Protein AF-A0A2V9P2C7-F1 (afdb_monomer_lite)

pLDDT: mean 87.76, std 10.77, range [49.06, 97.94]

Secondary structure (DSSP, 8-state):
-------SSS-SHHHHHHHHHHHHHHHHT-S---TT---S--PPPSSSSPPEEP--SS-EEEEEEEEEEE-SSSEEEEEEEEEETTTTEEEEEEEEEEEHHHHHHS-TT-EEEEEE-S-SSS-BEEEEEEEE----

Foldseek 3Di:
DDDDDDDDDQPDPVSVVVVVVVVVVVVVPDPDDPPVDDPPDQFDAPDDDDAEADQAQFDKFKWAWRDWDDDPPQKIKTWTFTADPVVLDGDGIYIAMEGNVQVVVRDHRWIFTFTWDRDRVHIYTPHTPDTDHHDD

Structure (mmCIF, N/CA/C/O backbone):
data_AF-A0A2V9P2C7-F1
#
_entry.id   AF-A0A2V9P2C7-F1
#
loop_
_atom_site.group_PDB
_atom_site.id
_atom_site.type_symbol
_atom_site.label_atom_id
_atom_site.label_alt_id
_atom_site.label_comp_id
_atom_site.label_asym_id
_atom_site.label_entity_id
_atom_site.label_seq_id
_atom_site.pdbx_PDB_ins_code
_atom_site.Cartn_x
_atom_site.Cartn_y
_atom_site.Cartn_z
_atom_site.occupancy
_atom_site.B_iso_or_equiv
_atom_site.auth_seq_id
_atom_site.auth_comp_id
_atom_site.auth_asym_id
_atom_site.auth_atom_id
_atom_site.pdbx_PDB_model_num
ATOM 1 N N . MET A 1 1 ? 28.078 14.138 -37.390 1.00 51.97 1 MET A N 1
ATOM 2 C CA . MET A 1 1 ? 26.609 13.979 -37.464 1.00 51.97 1 MET A CA 1
ATOM 3 C C . MET A 1 1 ? 26.286 12.543 -37.065 1.00 51.97 1 MET A C 1
ATOM 5 O O . MET A 1 1 ? 26.824 11.640 -37.691 1.00 51.97 1 MET A O 1
ATOM 9 N N . LYS A 1 2 ? 25.551 12.301 -35.971 1.00 61.91 2 LYS A N 1
ATOM 10 C CA . LYS A 1 2 ? 25.168 10.931 -35.579 1.00 61.91 2 LYS A CA 1
ATOM 11 C C . LYS A 1 2 ? 23.905 10.555 -36.353 1.00 61.91 2 LYS A C 1
ATOM 13 O O . LYS A 1 2 ? 22.889 11.223 -36.199 1.00 61.91 2 LYS A O 1
ATOM 18 N N . HIS A 1 3 ? 24.000 9.538 -37.203 1.00 79.69 3 HIS A N 1
ATOM 19 C CA . HIS A 1 3 ? 22.866 8.987 -37.940 1.00 79.69 3 HIS A CA 1
ATOM 20 C C . HIS A 1 3 ? 22.191 7.921 -37.072 1.00 79.69 3 HIS A C 1
ATOM 22 O O . HIS A 1 3 ? 22.843 6.958 -36.666 1.00 79.69 3 HIS A O 1
ATOM 28 N N . PHE A 1 4 ? 20.912 8.113 -36.755 1.00 84.12 4 PHE A N 1
ATOM 29 C CA . PHE A 1 4 ? 20.104 7.143 -36.022 1.00 84.12 4 PHE A CA 1
ATOM 30 C C . PHE A 1 4 ? 19.119 6.502 -36.990 1.00 84.12 4 PHE A C 1
ATOM 32 O O . PHE A 1 4 ? 18.377 7.202 -37.672 1.00 84.12 4 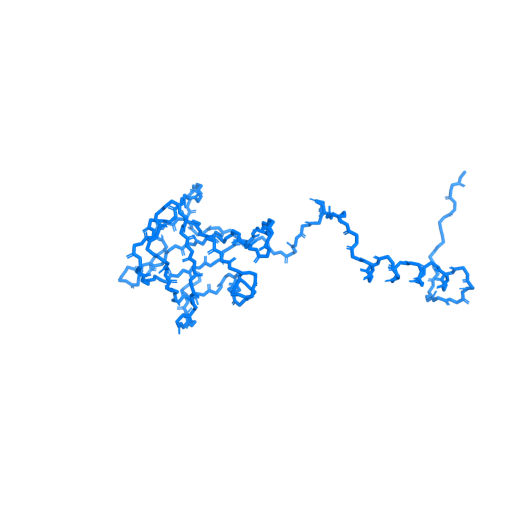PHE A O 1
ATOM 39 N N . GLU A 1 5 ? 19.112 5.175 -37.032 1.00 83.31 5 GLU A N 1
ATOM 40 C CA . GLU A 1 5 ? 18.216 4.396 -37.876 1.00 83.31 5 GLU A CA 1
ATOM 41 C C . GLU A 1 5 ? 17.350 3.505 -36.988 1.00 83.31 5 GLU A C 1
ATOM 43 O O . GLU A 1 5 ? 17.852 2.807 -36.104 1.00 83.31 5 GLU A O 1
ATOM 48 N N . TRP A 1 6 ? 16.040 3.535 -37.217 1.00 81.81 6 TRP A N 1
ATOM 49 C CA . TRP A 1 6 ? 15.115 2.591 -36.611 1.00 81.81 6 TRP A CA 1
ATOM 50 C C . TRP A 1 6 ? 14.851 1.454 -37.593 1.00 81.81 6 TRP A C 1
ATOM 52 O O . TRP A 1 6 ? 14.453 1.689 -38.732 1.00 81.81 6 TRP A O 1
ATOM 62 N N . THR A 1 7 ? 15.048 0.215 -37.150 1.00 83.69 7 THR A N 1
ATOM 63 C CA . THR A 1 7 ? 14.868 -0.967 -37.997 1.00 83.69 7 THR A CA 1
ATOM 64 C C . THR A 1 7 ? 13.756 -1.848 -37.442 1.00 83.69 7 THR A C 1
ATOM 66 O O . THR A 1 7 ? 13.808 -2.289 -36.292 1.00 83.69 7 THR A O 1
ATOM 69 N N . LEU A 1 8 ? 12.759 -2.156 -38.273 1.00 80.12 8 LEU A N 1
ATOM 70 C CA . LEU A 1 8 ? 11.671 -3.050 -37.889 1.00 80.12 8 LEU A CA 1
ATOM 71 C C . LEU A 1 8 ? 12.172 -4.502 -37.770 1.00 80.12 8 LEU A C 1
ATOM 73 O O . LEU A 1 8 ? 12.501 -5.156 -38.766 1.00 80.12 8 LEU A O 1
ATOM 77 N N . GLY A 1 9 ? 12.153 -5.027 -36.545 1.00 76.88 9 GLY A N 1
ATOM 78 C CA . GLY A 1 9 ? 12.488 -6.416 -36.229 1.00 76.88 9 GLY A CA 1
ATOM 79 C C . GLY A 1 9 ? 13.992 -6.719 -36.188 1.00 76.88 9 GLY A C 1
ATOM 80 O O . GLY A 1 9 ? 14.848 -5.884 -36.459 1.00 76.88 9 GLY A O 1
ATOM 81 N N . LYS A 1 10 ? 14.339 -7.966 -35.848 1.00 76.56 10 LYS A N 1
ATOM 82 C CA . LYS A 1 10 ? 15.734 -8.426 -35.679 1.00 76.56 10 LYS A CA 1
ATOM 83 C C . LYS A 1 10 ? 16.264 -9.055 -36.966 1.00 76.56 10 LYS A C 1
ATOM 85 O O . LYS A 1 10 ? 16.591 -10.242 -37.003 1.00 76.56 10 LYS A O 1
ATOM 90 N N . LYS A 1 11 ? 16.273 -8.278 -38.048 1.00 78.19 11 LYS A N 1
ATOM 91 C CA . LYS A 1 11 ? 16.586 -8.797 -39.391 1.00 78.19 11 LYS A CA 1
ATOM 92 C C . LYS A 1 11 ? 18.086 -9.007 -39.614 1.00 78.19 11 LYS A C 1
ATOM 94 O O . LYS A 1 11 ? 18.461 -9.922 -40.339 1.00 78.19 11 LYS A O 1
ATOM 99 N N . SER A 1 12 ? 18.942 -8.239 -38.937 1.0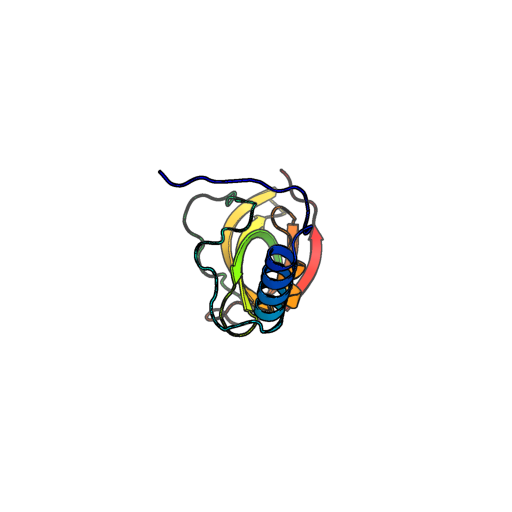0 82.94 12 SER A N 1
ATOM 100 C CA . SER A 1 12 ? 20.396 -8.373 -39.064 1.00 82.94 12 SER A CA 1
ATOM 101 C C . SER A 1 12 ? 21.005 -9.319 -38.013 1.00 82.94 12 SER A C 1
ATOM 103 O O . SER A 1 12 ? 20.490 -9.431 -36.892 1.00 82.94 12 SER A O 1
ATOM 105 N N . PRO A 1 13 ? 22.143 -9.974 -38.322 1.00 86.88 13 PRO A N 1
ATOM 106 C CA . PRO A 1 13 ? 22.890 -10.778 -37.350 1.00 86.88 13 PRO A CA 1
ATOM 107 C C . PRO A 1 13 ? 23.299 -9.990 -36.098 1.00 86.88 13 PRO A C 1
ATOM 109 O O . PRO A 1 13 ? 23.321 -10.538 -34.996 1.00 86.88 13 PRO A O 1
ATOM 112 N N . VAL A 1 14 ? 23.581 -8.693 -36.252 1.00 87.38 14 VAL A N 1
ATOM 113 C CA . VAL A 1 14 ? 23.961 -7.805 -35.145 1.00 87.38 14 VAL A CA 1
ATOM 11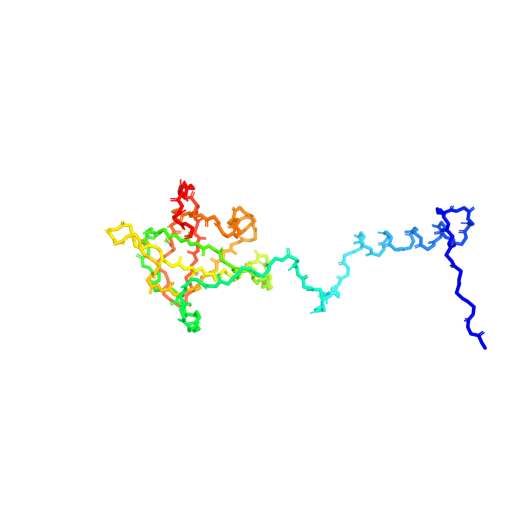4 C C . VAL A 1 14 ? 22.789 -7.600 -34.183 1.00 87.38 14 VAL A C 1
ATOM 116 O O . VAL A 1 14 ? 22.953 -7.814 -32.985 1.00 87.38 14 VAL A O 1
ATOM 119 N N . LEU A 1 15 ? 21.587 -7.293 -34.685 1.00 86.06 15 LEU A N 1
ATOM 120 C CA . LEU A 1 15 ? 20.397 -7.121 -33.840 1.00 86.06 15 LEU A CA 1
ATOM 121 C C . LEU A 1 15 ? 20.026 -8.412 -33.093 1.00 86.06 15 LEU A C 1
ATOM 123 O O . LEU A 1 15 ? 19.624 -8.366 -31.930 1.00 86.06 15 LEU A O 1
ATOM 127 N N . LYS A 1 16 ? 20.221 -9.580 -33.723 1.00 89.44 16 LYS A N 1
ATOM 128 C CA . LYS A 1 16 ? 20.042 -10.888 -33.066 1.00 89.44 16 LYS A CA 1
ATOM 129 C C . LYS A 1 16 ? 21.059 -11.119 -31.942 1.00 89.44 16 LYS A C 1
ATOM 131 O O . LYS A 1 16 ? 20.690 -11.630 -30.886 1.00 89.44 16 LYS A O 1
ATOM 136 N N . ARG A 1 17 ? 22.326 -10.730 -32.139 1.00 90.44 17 ARG A N 1
ATOM 137 C CA . ARG A 1 17 ? 23.374 -10.816 -31.104 1.00 90.44 17 ARG A CA 1
ATOM 138 C C . ARG A 1 17 ? 23.080 -9.902 -29.917 1.00 90.44 17 ARG A C 1
ATOM 140 O O . ARG A 1 17 ? 23.223 -10.350 -28.784 1.00 90.44 17 ARG A O 1
ATOM 147 N N . VAL A 1 18 ? 22.641 -8.669 -30.173 1.00 89.12 18 VAL A N 1
ATOM 148 C CA . VAL A 1 18 ? 22.259 -7.713 -29.121 1.00 89.12 18 VAL A CA 1
ATOM 149 C C . VAL A 1 18 ? 21.087 -8.253 -28.299 1.00 89.12 18 VAL A C 1
ATOM 151 O O . VAL A 1 18 ? 21.182 -8.289 -27.078 1.00 89.12 18 VAL A O 1
ATOM 154 N N . ASP A 1 19 ? 20.030 -8.766 -28.941 1.00 88.06 19 ASP A N 1
ATOM 155 C CA . ASP A 1 19 ? 18.898 -9.383 -28.229 1.00 88.06 19 ASP A CA 1
ATOM 156 C C . ASP A 1 19 ? 19.325 -10.573 -27.365 1.00 88.06 19 ASP A C 1
ATOM 158 O O . ASP A 1 19 ? 18.915 -10.690 -26.212 1.00 88.06 19 ASP A O 1
ATOM 162 N N . LYS A 1 20 ? 20.171 -11.456 -27.912 1.00 91.06 20 LYS A N 1
ATOM 163 C CA . LYS A 1 20 ? 20.691 -12.610 -27.173 1.00 91.06 20 LYS A CA 1
ATOM 164 C C . LYS A 1 20 ? 21.495 -12.166 -25.948 1.00 91.06 20 LYS A C 1
ATOM 166 O O . LYS A 1 20 ? 21.319 -12.741 -24.879 1.00 91.06 20 LYS A O 1
ATOM 171 N N . ALA A 1 21 ? 22.345 -11.148 -26.091 1.00 90.88 21 ALA A N 1
ATOM 172 C CA . ALA A 1 21 ? 23.135 -10.602 -24.991 1.00 90.88 21 ALA A CA 1
ATOM 173 C C . ALA A 1 21 ? 22.254 -9.935 -23.922 1.00 90.88 21 ALA A C 1
ATOM 175 O O . ALA A 1 21 ? 22.438 -10.205 -22.738 1.00 90.88 21 ALA A O 1
ATOM 176 N N . ALA A 1 22 ? 21.260 -9.139 -24.329 1.00 89.00 22 ALA A N 1
ATOM 177 C CA . ALA A 1 22 ? 20.321 -8.491 -23.415 1.00 89.00 22 ALA A CA 1
ATOM 178 C C . ALA A 1 22 ? 19.508 -9.516 -22.608 1.00 89.00 22 ALA A C 1
ATOM 180 O O . ALA A 1 22 ? 19.423 -9.412 -21.388 1.00 89.00 22 ALA A O 1
ATOM 181 N N . LYS A 1 23 ? 18.982 -10.560 -23.263 1.00 90.75 23 LYS A N 1
ATOM 182 C CA . LYS A 1 23 ? 18.270 -11.658 -22.586 1.00 90.75 23 LYS A CA 1
ATOM 183 C C . LYS A 1 23 ? 19.173 -12.445 -21.643 1.00 90.75 23 LYS A C 1
ATOM 185 O O . LYS A 1 23 ? 18.758 -12.774 -20.540 1.00 90.75 23 LYS A O 1
ATOM 190 N N . ALA A 1 24 ? 20.409 -12.733 -22.053 1.00 90.06 24 ALA A N 1
ATOM 191 C CA . ALA A 1 24 ? 21.372 -13.410 -21.190 1.00 90.06 24 ALA A CA 1
ATOM 192 C C . ALA A 1 24 ? 21.717 -12.569 -19.948 1.00 90.06 24 ALA A C 1
ATOM 194 O O . ALA A 1 24 ? 21.841 -13.124 -18.861 1.00 90.06 24 ALA A O 1
ATOM 195 N N . ALA A 1 25 ? 21.835 -11.245 -20.094 1.00 86.25 25 ALA A N 1
ATOM 196 C CA . ALA A 1 25 ? 22.049 -10.328 -18.978 1.00 86.25 25 ALA A CA 1
ATOM 197 C C . ALA A 1 25 ? 20.829 -10.261 -18.045 1.00 86.25 25 ALA A C 1
ATOM 199 O O . ALA A 1 25 ? 20.995 -10.373 -16.834 1.00 86.25 25 ALA A O 1
ATOM 200 N N . ALA A 1 26 ? 19.618 -10.166 -18.604 1.00 85.06 26 ALA A N 1
ATOM 201 C CA . ALA A 1 26 ? 18.375 -10.203 -17.836 1.00 85.06 26 ALA A CA 1
ATOM 202 C C . ALA A 1 26 ? 18.243 -11.510 -17.033 1.00 85.06 26 ALA A C 1
ATOM 204 O O . ALA A 1 26 ? 18.002 -11.470 -15.832 1.00 85.06 26 ALA A O 1
ATOM 205 N N . ASN A 1 27 ? 18.496 -12.662 -17.665 1.00 84.31 27 ASN A N 1
ATOM 206 C CA . ASN A 1 27 ? 18.434 -13.973 -17.010 1.00 84.31 27 ASN A CA 1
ATOM 207 C C . ASN A 1 27 ? 19.525 -14.174 -15.951 1.00 84.31 27 ASN A C 1
ATOM 209 O O . ASN A 1 27 ? 19.315 -14.909 -14.993 1.00 84.31 27 ASN A O 1
ATOM 213 N N . ARG A 1 28 ? 20.699 -13.553 -16.124 1.00 83.94 28 ARG A N 1
ATOM 214 C CA . ARG A 1 28 ? 21.779 -13.608 -15.130 1.00 83.94 28 ARG A CA 1
ATOM 215 C C . ARG A 1 28 ? 21.390 -12.901 -13.828 1.00 83.94 28 ARG A C 1
ATOM 217 O O . ARG A 1 28 ? 21.956 -13.250 -12.801 1.00 83.94 28 ARG A O 1
ATOM 224 N N . GLY A 1 29 ? 20.465 -11.934 -13.873 1.00 64.56 29 GLY A N 1
ATOM 225 C CA . GLY A 1 29 ? 19.946 -11.258 -12.681 1.00 64.56 29 GLY A CA 1
ATOM 226 C C . GLY A 1 29 ? 21.052 -10.612 -11.844 1.00 64.56 29 GLY A C 1
ATOM 227 O O . GLY A 1 29 ? 21.219 -10.951 -10.677 1.00 64.56 29 GLY A O 1
ATOM 228 N N . GLY A 1 30 ? 21.862 -9.742 -12.459 1.00 70.38 30 GLY A N 1
ATOM 229 C CA . GLY A 1 30 ? 22.954 -9.056 -11.760 1.00 70.38 30 GLY A CA 1
ATOM 230 C C . GLY A 1 30 ? 22.469 -8.211 -10.565 1.00 70.38 30 GLY A C 1
ATOM 231 O O . GLY A 1 30 ? 21.297 -7.846 -10.511 1.00 70.38 30 GLY A O 1
ATOM 232 N N . PRO A 1 31 ? 23.363 -7.855 -9.623 1.00 60.31 31 PRO A N 1
ATOM 233 C CA . PRO A 1 31 ? 23.011 -7.096 -8.416 1.00 60.31 31 PRO A CA 1
ATOM 234 C C . PRO A 1 31 ? 22.640 -5.625 -8.685 1.00 60.31 31 PRO A C 1
ATOM 236 O O . PRO A 1 31 ? 22.258 -4.911 -7.757 1.00 60.31 31 PRO A O 1
ATOM 239 N N . ASP A 1 32 ? 22.766 -5.158 -9.932 1.00 70.81 32 ASP A N 1
ATOM 240 C CA . ASP A 1 32 ? 22.426 -3.794 -10.328 1.00 70.81 32 ASP A CA 1
ATOM 241 C C . ASP A 1 32 ? 20.909 -3.602 -10.361 1.00 70.81 32 ASP A C 1
ATOM 243 O O . ASP A 1 32 ? 20.204 -4.002 -11.287 1.00 70.81 32 ASP A O 1
ATOM 247 N N . ILE A 1 33 ? 20.413 -2.947 -9.318 1.00 71.06 33 ILE A N 1
ATOM 248 C CA . ILE A 1 33 ? 19.034 -2.482 -9.230 1.00 71.06 33 ILE A CA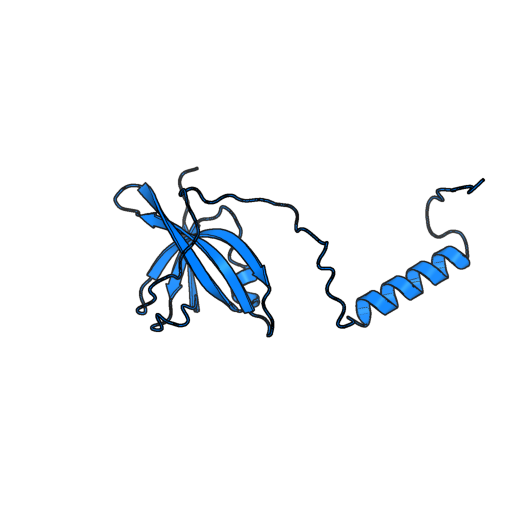 1
ATOM 249 C C . ILE A 1 33 ? 18.928 -1.168 -10.009 1.00 71.06 33 ILE A C 1
ATOM 251 O O . ILE A 1 33 ? 19.603 -0.192 -9.670 1.00 71.06 33 ILE A O 1
ATOM 255 N N . ASP A 1 34 ? 18.034 -1.107 -11.000 1.00 72.19 34 ASP A N 1
ATOM 256 C CA . ASP A 1 34 ? 17.661 0.157 -11.640 1.00 72.19 34 ASP A CA 1
ATOM 257 C C . ASP A 1 34 ? 16.909 1.045 -10.636 1.00 72.19 34 ASP A C 1
ATOM 259 O O . ASP A 1 34 ? 15.699 0.936 -10.434 1.00 72.19 34 ASP A O 1
ATOM 263 N N . ARG A 1 35 ? 17.650 1.944 -9.981 1.00 67.38 35 ARG A N 1
ATOM 264 C CA . ARG A 1 35 ? 17.103 2.917 -9.022 1.00 67.38 35 ARG A CA 1
ATOM 265 C C . ARG A 1 35 ? 16.318 4.050 -9.696 1.00 67.38 35 ARG A C 1
ATOM 267 O O . ARG A 1 35 ? 15.647 4.810 -8.998 1.00 67.38 35 ARG A O 1
ATOM 274 N N . GLY A 1 36 ? 16.426 4.194 -11.018 1.00 68.62 36 GLY A N 1
ATOM 275 C CA . GLY A 1 36 ? 15.692 5.173 -11.819 1.00 68.62 36 GLY A CA 1
ATOM 276 C C . GLY A 1 36 ? 14.316 4.675 -12.263 1.00 68.62 36 GLY A C 1
ATOM 277 O O . GLY A 1 36 ? 13.436 5.495 -12.540 1.00 68.62 36 GLY A O 1
ATOM 278 N N . TYR A 1 37 ? 14.102 3.356 -12.277 1.00 72.50 37 TYR A N 1
ATOM 279 C CA . TYR A 1 37 ? 12.816 2.749 -12.594 1.00 72.50 37 TYR A CA 1
ATOM 280 C C . TYR A 1 37 ? 11.737 3.166 -11.585 1.00 72.50 37 TYR A C 1
ATOM 282 O O . TYR A 1 37 ? 11.803 2.876 -10.388 1.00 72.50 37 TYR A O 1
ATOM 290 N N . LYS A 1 38 ? 10.701 3.848 -12.082 1.00 59.09 38 LYS A N 1
ATOM 291 C CA . LYS A 1 38 ? 9.516 4.218 -11.304 1.00 59.09 38 LYS A CA 1
ATOM 292 C C . LYS A 1 38 ? 8.340 3.361 -11.773 1.00 59.09 38 LYS A C 1
ATOM 294 O O . LYS A 1 38 ? 7.891 3.552 -12.903 1.00 59.09 38 LYS A O 1
ATOM 299 N N . PRO A 1 39 ? 7.809 2.449 -10.942 1.00 58.53 39 PRO A N 1
ATOM 300 C CA . PRO A 1 39 ? 6.655 1.646 -11.326 1.00 58.53 39 PRO A CA 1
ATOM 301 C C . PRO A 1 39 ? 5.443 2.548 -11.602 1.00 58.53 39 PRO A C 1
ATOM 303 O O . PRO A 1 39 ? 5.114 3.433 -10.807 1.00 58.53 39 PRO A O 1
ATOM 306 N N . GLY A 1 40 ? 4.780 2.319 -12.736 1.00 49.06 40 GLY A N 1
ATOM 307 C CA . GLY A 1 40 ? 3.646 3.111 -13.210 1.00 49.06 40 GLY A CA 1
ATOM 308 C C . GLY A 1 40 ? 2.385 2.880 -12.380 1.00 49.06 40 GLY A C 1
ATOM 309 O O . GLY A 1 40 ? 1.626 1.977 -12.687 1.00 49.06 40 GLY A O 1
ATOM 310 N N . ALA A 1 41 ? 2.201 3.658 -11.309 1.00 54.84 41 ALA A N 1
ATOM 311 C CA . ALA A 1 41 ? 0.915 4.038 -10.697 1.00 54.84 41 ALA A CA 1
ATOM 312 C C . ALA A 1 41 ? 1.190 4.803 -9.390 1.00 54.84 41 ALA A C 1
ATOM 314 O O . ALA A 1 41 ? 1.506 4.198 -8.364 1.00 54.84 41 ALA A O 1
ATOM 315 N N . ILE A 1 42 ? 1.089 6.134 -9.401 1.00 61.44 42 ILE A N 1
ATOM 316 C CA . ILE A 1 42 ? 1.198 6.948 -8.181 1.00 61.44 42 ILE A CA 1
ATOM 317 C C . ILE A 1 42 ? -0.176 6.947 -7.500 1.00 61.44 42 ILE A C 1
ATOM 319 O O . ILE A 1 42 ? -1.016 7.787 -7.805 1.00 61.44 42 ILE A O 1
ATOM 323 N N . ALA A 1 43 ? -0.424 6.003 -6.592 1.00 75.19 43 ALA A N 1
ATOM 324 C CA . ALA A 1 43 ? -1.558 6.114 -5.678 1.00 75.19 43 ALA A CA 1
ATOM 325 C C . ALA A 1 43 ? -1.138 6.995 -4.490 1.00 75.19 43 ALA A C 1
ATOM 327 O O . ALA A 1 43 ? -0.099 6.770 -3.862 1.00 75.19 43 ALA A O 1
ATOM 328 N N . ARG A 1 44 ? -1.913 8.053 -4.236 1.00 85.25 44 ARG A N 1
ATOM 329 C CA . ARG A 1 44 ? -1.714 8.951 -3.094 1.00 85.25 44 ARG A CA 1
ATOM 330 C C . ARG A 1 44 ? -2.497 8.436 -1.883 1.00 85.25 44 ARG A C 1
ATOM 332 O O . ARG A 1 44 ? -3.524 7.774 -2.048 1.00 85.25 44 ARG A O 1
ATOM 339 N N . SER A 1 45 ? -1.970 8.758 -0.705 1.00 89.38 45 SER A N 1
ATOM 340 C CA . SER A 1 45 ? -2.683 8.673 0.571 1.00 89.38 45 SER A CA 1
ATOM 341 C C . SER A 1 45 ? -3.981 9.477 0.485 1.00 89.38 45 SER A C 1
ATOM 343 O O . SER A 1 45 ? -3.983 10.552 -0.120 1.00 89.38 45 SER A O 1
ATOM 345 N N . MET A 1 46 ? -5.057 8.962 1.076 1.00 90.06 46 MET A N 1
ATOM 346 C CA . MET A 1 46 ? -6.306 9.709 1.289 1.00 90.06 46 MET A CA 1
ATOM 347 C C . MET A 1 46 ? -6.226 10.617 2.523 1.00 90.06 46 MET A C 1
ATOM 349 O O . MET A 1 46 ? -7.071 11.486 2.704 1.00 90.06 46 MET A O 1
ATOM 353 N N . VAL A 1 47 ? -5.200 10.425 3.356 1.00 90.75 47 VAL A N 1
ATOM 354 C CA . VAL A 1 47 ? -4.944 11.203 4.571 1.00 90.75 47 VAL A CA 1
ATOM 355 C C . VAL A 1 47 ? -3.758 12.139 4.346 1.00 90.75 47 VAL A C 1
ATOM 357 O O . VAL A 1 47 ? -2.748 11.746 3.750 1.00 90.75 47 VAL A O 1
ATOM 360 N N . GLU A 1 48 ? -3.863 13.379 4.819 1.00 89.12 48 GLU A N 1
ATOM 361 C CA . GLU A 1 48 ? -2.765 14.342 4.758 1.00 89.12 48 GLU A CA 1
ATOM 362 C C . GLU A 1 48 ? -1.619 13.979 5.714 1.00 89.12 48 GLU A C 1
ATOM 364 O O . GLU A 1 48 ? -1.804 13.368 6.766 1.00 89.12 48 GLU A O 1
ATOM 369 N N . GLY A 1 49 ? -0.404 14.390 5.350 1.00 88.75 49 GLY A N 1
ATOM 370 C CA . GLY A 1 49 ? 0.789 14.190 6.166 1.00 88.75 49 GLY A CA 1
ATOM 371 C C . GLY A 1 49 ? 1.611 12.949 5.810 1.00 88.75 49 GLY A C 1
ATOM 372 O O . GLY A 1 49 ? 1.400 12.262 4.809 1.00 88.75 49 GLY A O 1
ATOM 373 N N . ALA A 1 50 ? 2.649 12.714 6.612 1.00 89.56 50 ALA A N 1
ATOM 374 C CA . ALA A 1 50 ? 3.592 11.626 6.395 1.00 89.56 50 ALA A CA 1
ATOM 375 C C . ALA A 1 50 ? 3.119 10.336 7.075 1.00 89.56 50 ALA A C 1
ATOM 377 O O . ALA A 1 50 ? 2.738 10.345 8.243 1.00 89.56 50 ALA A O 1
ATOM 378 N N . ALA A 1 51 ? 3.242 9.207 6.372 1.00 92.88 51 ALA A N 1
ATOM 379 C CA . ALA A 1 51 ? 2.965 7.904 6.965 1.00 92.88 51 ALA A CA 1
ATOM 380 C C . ALA A 1 51 ? 3.900 7.609 8.146 1.00 92.88 51 ALA A C 1
ATOM 382 O O . ALA A 1 51 ? 5.128 7.599 7.995 1.00 92.88 51 ALA A O 1
ATOM 383 N N . THR A 1 52 ? 3.312 7.292 9.295 1.00 96.00 52 THR A N 1
ATOM 384 C CA . THR A 1 52 ? 4.027 6.906 10.522 1.00 96.00 52 THR A CA 1
ATOM 385 C C . THR A 1 52 ? 3.971 5.392 10.736 1.00 96.00 52 THR A C 1
ATOM 387 O O . THR A 1 52 ? 3.261 4.678 10.032 1.00 96.00 52 THR A O 1
ATOM 390 N N . ARG A 1 53 ? 4.775 4.857 11.658 1.00 96.75 53 ARG A N 1
ATOM 391 C CA . ARG A 1 53 ? 4.813 3.409 11.908 1.00 96.75 53 ARG A CA 1
ATOM 392 C C . ARG A 1 53 ? 3.482 2.943 12.500 1.00 96.75 53 ARG A C 1
ATOM 394 O O . ARG A 1 53 ? 2.961 3.608 13.391 1.00 96.75 53 ARG A O 1
ATOM 401 N N . PHE A 1 54 ? 2.957 1.819 12.022 1.00 96.81 54 PHE A N 1
ATOM 402 C CA . PHE A 1 54 ? 1.747 1.231 12.587 1.00 96.81 54 PHE A CA 1
ATOM 403 C C . PHE A 1 54 ? 2.024 0.629 13.983 1.00 96.81 54 PHE A C 1
ATOM 405 O O . PHE A 1 54 ? 2.995 -0.119 14.128 1.00 96.81 54 PHE A O 1
ATOM 412 N N . PRO A 1 55 ? 1.216 0.934 15.017 1.00 95.56 55 PRO A N 1
ATOM 413 C CA . PRO A 1 55 ? 1.380 0.376 16.359 1.00 95.56 55 PRO A CA 1
ATOM 414 C C . PRO A 1 55 ? 0.777 -1.037 16.440 1.00 95.56 55 PRO A C 1
ATOM 416 O O . PRO A 1 55 ? -0.308 -1.240 16.987 1.00 95.56 55 PRO A O 1
ATOM 419 N N . ALA A 1 56 ? 1.475 -2.018 15.869 1.00 94.69 56 ALA A N 1
ATOM 420 C CA . ALA A 1 56 ? 1.030 -3.409 15.845 1.00 94.69 56 ALA A CA 1
ATOM 421 C C . ALA A 1 56 ? 1.034 -4.046 17.250 1.00 94.69 56 ALA A C 1
ATOM 423 O O . ALA A 1 56 ? 2.015 -3.938 17.986 1.00 94.69 56 ALA A O 1
ATOM 424 N N . LYS A 1 57 ? -0.083 -4.686 17.598 1.00 96.06 57 LYS A N 1
ATOM 425 C CA . LYS A 1 57 ? -0.419 -5.345 18.872 1.00 96.06 57 LYS A CA 1
ATOM 426 C C . LYS A 1 57 ? -1.158 -6.682 18.647 1.00 96.06 57 LYS A C 1
ATOM 428 O O . LYS A 1 57 ? -1.974 -7.096 19.465 1.00 96.06 57 LYS A O 1
ATOM 433 N N . GLY A 1 58 ? -0.976 -7.304 17.480 1.00 94.00 58 GLY A N 1
ATOM 434 C CA . GLY A 1 58 ? -1.682 -8.526 17.078 1.00 94.00 58 GLY A CA 1
ATOM 435 C C . GLY A 1 58 ? -3.113 -8.319 16.558 1.00 94.00 58 GLY A C 1
ATOM 436 O O . GLY A 1 58 ? -3.828 -9.297 16.347 1.00 94.00 58 GLY A O 1
ATOM 437 N N . GLN A 1 59 ? -3.551 -7.072 16.361 1.00 96.25 59 GLN A N 1
ATOM 438 C CA . GLN A 1 59 ? -4.899 -6.740 15.898 1.00 96.25 59 GLN A CA 1
ATOM 439 C C . GLN A 1 59 ? -5.086 -6.945 14.389 1.00 96.25 59 GLN A C 1
ATOM 441 O O . GLN A 1 59 ? -4.121 -7.036 13.624 1.00 96.25 59 GLN A O 1
ATOM 446 N N . SER A 1 60 ? -6.351 -6.964 13.966 1.00 97.00 60 SER A N 1
ATOM 447 C CA . SER A 1 60 ? -6.730 -6.867 12.555 1.00 97.00 60 SER A CA 1
ATOM 448 C C . SER A 1 60 ? -7.269 -5.478 12.246 1.00 97.00 60 SER A C 1
ATOM 450 O O . SER A 1 60 ? -7.957 -4.903 13.082 1.00 97.00 60 SER A O 1
ATOM 452 N N . GLU A 1 61 ? -6.973 -4.958 11.058 1.00 96.44 61 GLU A N 1
ATOM 453 C CA . GLU A 1 61 ? -7.463 -3.651 10.603 1.00 96.44 61 GLU A CA 1
ATOM 454 C C . GLU A 1 61 ? -7.805 -3.659 9.118 1.00 96.44 61 GLU A C 1
ATOM 456 O O . GLU A 1 61 ? -7.231 -4.432 8.343 1.00 96.44 61 GLU A O 1
ATOM 461 N N . VAL A 1 62 ? -8.704 -2.755 8.719 1.00 97.06 62 VAL A N 1
ATOM 462 C CA . VAL A 1 62 ? -8.995 -2.488 7.307 1.00 97.06 62 VAL A CA 1
ATOM 463 C C . VAL A 1 62 ? -8.038 -1.426 6.784 1.00 97.06 62 VAL A C 1
ATOM 465 O O . VAL A 1 62 ? -7.960 -0.308 7.298 1.00 97.06 62 VAL A O 1
ATOM 468 N N . ILE A 1 63 ? -7.298 -1.773 5.736 1.00 96.50 63 ILE A N 1
ATOM 469 C CA . ILE A 1 63 ? -6.269 -0.920 5.154 1.00 96.50 63 ILE A CA 1
ATOM 470 C C . ILE A 1 63 ? -6.488 -0.701 3.661 1.00 96.50 63 ILE A C 1
ATOM 472 O O . ILE A 1 63 ? -6.971 -1.577 2.944 1.00 96.50 63 ILE A O 1
ATOM 476 N N . ARG A 1 64 ? -6.040 0.456 3.172 1.00 95.38 64 ARG A N 1
ATOM 477 C CA . ARG A 1 64 ? -5.920 0.772 1.747 1.00 95.38 64 ARG A CA 1
ATOM 478 C C . ARG A 1 64 ? -4.459 0.995 1.370 1.00 95.38 64 ARG A C 1
ATOM 480 O O . ARG A 1 64 ? -3.931 2.088 1.599 1.00 95.38 64 ARG A O 1
ATOM 487 N N . PRO A 1 65 ? -3.775 0.012 0.766 1.00 94.50 65 PRO A N 1
ATOM 488 C CA . PRO A 1 65 ? -2.418 0.196 0.275 1.00 94.50 65 PRO A CA 1
ATOM 489 C C . PRO A 1 65 ? -2.374 1.250 -0.836 1.00 94.50 65 PRO A C 1
ATOM 491 O O . PRO A 1 65 ? -3.111 1.178 -1.822 1.00 94.50 65 PRO A O 1
ATOM 494 N N . TYR A 1 66 ? -1.461 2.214 -0.725 1.00 92.19 66 TYR A N 1
ATOM 495 C CA . TYR A 1 66 ? -1.231 3.207 -1.783 1.00 92.19 66 TYR A CA 1
ATOM 496 C C . TYR A 1 66 ? 0.226 3.243 -2.256 1.00 92.19 66 TYR A C 1
ATOM 498 O O . TYR A 1 66 ? 0.510 3.683 -3.371 1.00 92.19 66 TYR A O 1
ATOM 506 N N . ARG A 1 67 ? 1.184 2.740 -1.465 1.00 91.00 67 ARG A N 1
ATOM 507 C CA . ARG A 1 67 ? 2.590 2.693 -1.884 1.00 91.00 67 ARG A CA 1
ATOM 508 C C . ARG A 1 67 ? 3.303 1.467 -1.344 1.00 91.00 67 ARG A C 1
ATOM 510 O O . ARG A 1 67 ? 3.171 1.133 -0.175 1.00 91.00 67 ARG A O 1
ATOM 517 N N . LYS A 1 68 ? 4.124 0.860 -2.198 1.00 90.69 68 LYS A N 1
ATOM 518 C CA . LYS A 1 68 ? 5.009 -0.249 -1.844 1.00 90.69 68 LYS A CA 1
ATOM 519 C C . LYS A 1 68 ? 6.444 0.113 -2.177 1.00 90.69 68 LYS A C 1
ATOM 521 O O . LYS A 1 68 ? 6.699 0.750 -3.204 1.00 90.69 68 LYS A O 1
ATOM 526 N N . ASN A 1 69 ? 7.357 -0.265 -1.300 1.00 89.69 69 ASN A N 1
ATOM 527 C CA . ASN A 1 69 ? 8.782 -0.037 -1.439 1.00 89.69 69 ASN A CA 1
ATOM 528 C C . ASN A 1 69 ? 9.497 -1.355 -1.139 1.00 89.69 69 ASN A C 1
ATOM 530 O O . ASN A 1 69 ? 9.510 -1.778 0.013 1.00 89.69 69 ASN A O 1
ATOM 534 N N . LEU A 1 70 ? 10.105 -1.960 -2.159 1.00 87.44 70 LEU A N 1
ATOM 535 C CA . LEU A 1 70 ? 10.940 -3.143 -1.983 1.00 87.44 70 LEU A CA 1
ATOM 536 C C . LEU A 1 70 ? 12.127 -2.821 -1.066 1.00 87.44 70 LEU A C 1
ATOM 538 O O . LEU A 1 70 ? 12.811 -1.809 -1.257 1.00 87.44 70 LEU A O 1
ATOM 542 N N . LEU A 1 71 ? 12.339 -3.669 -0.066 1.00 87.31 71 LEU A N 1
ATOM 543 C CA . LEU A 1 71 ? 13.498 -3.669 0.819 1.00 87.31 71 LEU A CA 1
ATOM 544 C C . LEU A 1 71 ? 14.427 -4.835 0.454 1.00 87.31 71 LEU A C 1
ATOM 546 O O . LEU A 1 71 ? 14.117 -5.672 -0.394 1.00 87.31 71 LEU A O 1
ATOM 550 N N . ALA A 1 72 ? 15.601 -4.885 1.083 1.00 77.06 72 ALA A N 1
ATOM 551 C CA . ALA A 1 72 ? 16.460 -6.061 0.991 1.00 77.06 72 ALA A CA 1
ATOM 552 C C . ALA A 1 72 ? 15.777 -7.278 1.654 1.00 77.06 72 ALA A C 1
ATOM 554 O O . ALA A 1 72 ? 14.964 -7.102 2.553 1.00 77.06 72 ALA A O 1
ATOM 555 N N . GLN A 1 73 ? 16.152 -8.499 1.250 1.00 82.38 73 GLN A N 1
ATOM 556 C CA . GLN A 1 73 ? 15.685 -9.771 1.842 1.00 82.38 73 GLN A CA 1
ATOM 557 C C . GLN A 1 73 ? 14.219 -10.169 1.561 1.00 82.38 73 GLN A C 1
ATOM 559 O O . GLN A 1 73 ? 13.588 -10.796 2.404 1.00 82.38 73 GLN A O 1
ATOM 564 N N . ALA A 1 74 ? 13.690 -9.880 0.365 1.00 87.00 74 ALA A N 1
ATOM 565 C CA . ALA A 1 74 ? 12.337 -10.306 -0.043 1.00 87.00 74 ALA A CA 1
ATOM 566 C C . ALA A 1 74 ? 11.223 -9.808 0.900 1.00 87.00 74 ALA A C 1
ATOM 568 O O . ALA A 1 74 ? 10.244 -10.503 1.191 1.00 87.00 74 ALA A O 1
ATOM 569 N N . GLU A 1 75 ? 11.386 -8.572 1.365 1.00 92.50 75 GLU A N 1
ATOM 570 C CA . GLU A 1 75 ? 10.402 -7.864 2.165 1.00 92.50 75 GLU A CA 1
ATOM 571 C C . GLU A 1 75 ? 10.063 -6.526 1.507 1.00 92.50 75 GLU A C 1
ATOM 573 O O . GLU A 1 75 ? 10.888 -5.901 0.837 1.00 92.50 75 GLU A O 1
ATOM 578 N N . GLU A 1 76 ? 8.837 -6.065 1.699 1.00 93.81 76 GLU A N 1
ATOM 579 C CA . GLU A 1 76 ? 8.366 -4.779 1.222 1.00 93.81 76 GLU A CA 1
ATOM 580 C C . GLU A 1 76 ? 7.836 -3.928 2.371 1.00 93.81 76 GLU A C 1
ATOM 582 O O . GLU A 1 76 ? 7.081 -4.374 3.234 1.00 93.81 76 GLU A O 1
ATOM 587 N N . LYS A 1 77 ? 8.181 -2.642 2.334 1.00 95.06 77 LYS A N 1
ATOM 588 C CA . LYS A 1 77 ? 7.533 -1.622 3.147 1.00 95.06 77 LYS A CA 1
ATOM 589 C C . LYS A 1 77 ? 6.248 -1.178 2.459 1.00 95.06 77 LYS A C 1
ATOM 591 O O . LYS A 1 77 ? 6.293 -0.535 1.404 1.00 95.06 77 LYS A O 1
ATOM 596 N N . ILE A 1 78 ? 5.120 -1.446 3.101 1.00 95.06 78 ILE A N 1
ATOM 597 C CA . ILE A 1 78 ? 3.786 -1.077 2.632 1.00 95.06 78 ILE A CA 1
ATOM 598 C C . ILE A 1 78 ? 3.344 0.186 3.366 1.00 95.06 78 ILE A C 1
ATOM 600 O O . ILE A 1 78 ? 3.337 0.227 4.595 1.00 95.06 78 ILE A O 1
ATOM 604 N N . ARG A 1 79 ? 2.985 1.232 2.618 1.00 95.62 79 ARG A N 1
ATOM 605 C CA . ARG A 1 79 ? 2.265 2.395 3.147 1.00 95.62 79 ARG A CA 1
ATOM 606 C C . ARG A 1 79 ? 0.798 2.299 2.757 1.00 95.62 79 ARG A C 1
ATOM 608 O O . ARG A 1 79 ? 0.480 2.026 1.592 1.00 95.62 79 ARG A O 1
ATOM 615 N N . PHE A 1 80 ? -0.059 2.551 3.730 1.00 95.62 80 PHE A N 1
ATOM 616 C CA . PHE A 1 80 ? -1.493 2.375 3.612 1.00 95.62 80 PHE A CA 1
ATOM 617 C C . PHE A 1 80 ? -2.243 3.400 4.455 1.00 95.62 80 PHE A C 1
ATOM 619 O O . PHE A 1 80 ? -1.697 3.952 5.412 1.00 95.62 80 PHE A O 1
ATOM 626 N N . ASP A 1 81 ? -3.495 3.624 4.086 1.00 95.81 81 ASP A N 1
ATOM 627 C CA . ASP A 1 81 ? -4.446 4.371 4.900 1.00 95.81 81 ASP A CA 1
ATOM 628 C C . ASP A 1 81 ? -5.246 3.382 5.748 1.00 95.81 81 ASP A C 1
ATOM 630 O O . ASP A 1 81 ? -5.664 2.342 5.236 1.00 95.81 81 ASP A O 1
ATOM 634 N N . VAL A 1 82 ? -5.438 3.681 7.029 1.00 95.25 82 VAL A N 1
ATOM 635 C CA . VAL A 1 82 ? -6.340 2.926 7.909 1.00 95.25 82 VAL A CA 1
ATOM 636 C C . VAL A 1 82 ? -7.759 3.427 7.670 1.00 95.25 82 VAL A C 1
ATOM 638 O O . VAL A 1 82 ? -7.999 4.638 7.683 1.00 95.25 82 VAL A O 1
ATOM 641 N N . PHE A 1 83 ? -8.682 2.504 7.422 1.00 95.31 83 PHE A N 1
ATOM 642 C CA . PHE A 1 83 ? -10.090 2.799 7.198 1.00 95.31 83 PHE A CA 1
ATOM 643 C C . PHE A 1 83 ? -10.897 2.479 8.456 1.00 95.31 83 PHE A C 1
ATOM 645 O O . PHE A 1 83 ? -10.867 1.353 8.941 1.00 95.31 83 PHE A O 1
ATOM 652 N N . CYS A 1 84 ? -11.621 3.470 8.973 1.00 92.62 84 CYS A N 1
ATOM 653 C CA . CYS A 1 84 ? -12.561 3.284 10.069 1.00 92.62 84 CYS A CA 1
ATOM 654 C C . CYS A 1 84 ? -13.929 2.923 9.489 1.00 92.62 84 CYS A C 1
ATOM 656 O O . CYS A 1 84 ? -14.539 3.727 8.781 1.00 92.62 84 CYS A O 1
ATOM 658 N N . GLU A 1 85 ? -14.403 1.713 9.777 1.00 90.06 85 GLU A N 1
ATOM 659 C CA . GLU A 1 85 ? -15.676 1.211 9.250 1.00 90.06 85 GLU A CA 1
ATOM 660 C C . GLU A 1 85 ? -16.881 1.940 9.858 1.00 90.06 85 GLU A C 1
ATOM 662 O O . GLU A 1 85 ? -17.837 2.227 9.140 1.00 90.06 85 GLU A O 1
ATOM 667 N N . ASP A 1 86 ? -16.798 2.317 11.138 1.00 89.62 86 ASP A N 1
ATOM 668 C CA . ASP A 1 86 ? -17.877 2.998 11.862 1.00 89.62 86 ASP A CA 1
ATOM 669 C C . ASP A 1 86 ? -18.182 4.384 11.282 1.00 89.62 86 ASP A C 1
ATOM 671 O O . ASP A 1 86 ? -19.339 4.778 11.142 1.00 89.62 86 ASP A O 1
ATOM 675 N N . THR A 1 87 ? -17.137 5.136 10.929 1.00 89.38 87 THR A N 1
ATOM 676 C CA . THR A 1 87 ? -17.266 6.484 10.361 1.00 89.38 87 THR A CA 1
ATOM 677 C C . THR A 1 87 ? -17.193 6.500 8.838 1.00 89.38 87 THR A C 1
ATOM 679 O O . THR A 1 87 ? -17.417 7.548 8.239 1.00 89.38 87 THR A O 1
ATOM 682 N N . GLN A 1 88 ? -16.871 5.367 8.209 1.00 89.38 88 GLN A N 1
ATOM 683 C CA . GLN A 1 88 ? -16.596 5.229 6.775 1.00 89.38 88 GLN A CA 1
ATOM 684 C C . GLN A 1 88 ? -15.549 6.220 6.241 1.00 89.38 88 GLN A C 1
ATOM 686 O O . GLN A 1 88 ? -15.656 6.723 5.120 1.00 89.38 88 GLN A O 1
ATOM 691 N N . THR A 1 89 ? -14.513 6.508 7.030 1.00 92.12 89 THR A N 1
ATOM 692 C CA . THR A 1 89 ? -13.465 7.475 6.669 1.00 92.12 89 THR A CA 1
ATOM 693 C C . THR A 1 89 ? -12.060 6.905 6.814 1.00 92.12 89 THR A C 1
ATOM 695 O O . THR A 1 89 ? -11.798 5.993 7.598 1.00 92.12 89 THR A O 1
ATOM 698 N N . TYR A 1 90 ? -11.121 7.474 6.054 1.00 92.94 90 TYR A N 1
ATOM 699 C CA . TYR A 1 90 ? -9.696 7.224 6.244 1.00 92.94 90 TYR A CA 1
ATOM 700 C C . TYR A 1 90 ? -9.178 8.077 7.394 1.00 92.94 90 TYR A C 1
ATOM 702 O O . TYR A 1 90 ? -9.242 9.304 7.335 1.00 92.94 90 TYR A O 1
ATOM 710 N N . VAL A 1 91 ? -8.673 7.424 8.436 1.00 93.19 91 VAL A N 1
ATOM 711 C CA . VAL A 1 91 ? -8.309 8.101 9.687 1.00 93.19 91 VAL A CA 1
ATOM 712 C C . VAL A 1 91 ? -6.830 8.448 9.748 1.00 93.19 91 VAL A C 1
ATOM 714 O O . VAL A 1 91 ? -6.461 9.526 10.204 1.00 93.19 91 VAL A O 1
ATOM 717 N N . GLU A 1 92 ? -5.963 7.553 9.275 1.00 94.06 92 GLU A N 1
ATOM 718 C CA . GLU A 1 92 ? -4.523 7.684 9.475 1.00 94.06 92 GLU A CA 1
ATOM 719 C C . GLU A 1 92 ? -3.725 7.107 8.309 1.00 94.06 92 GLU A C 1
ATOM 721 O O . GLU A 1 92 ? -4.053 6.043 7.788 1.00 94.06 92 GLU A O 1
ATOM 726 N N . SER A 1 93 ? -2.614 7.760 7.957 1.00 95.94 93 SER A N 1
ATOM 727 C CA . SER A 1 93 ? -1.620 7.190 7.045 1.00 95.94 93 SER A CA 1
ATOM 728 C C . SER A 1 93 ? -0.522 6.486 7.841 1.00 95.94 93 SER A C 1
ATOM 730 O O . SER A 1 93 ? 0.187 7.104 8.647 1.00 95.94 93 SER A O 1
ATOM 732 N N . ARG A 1 94 ? -0.355 5.181 7.620 1.00 96.81 94 ARG A N 1
ATOM 733 C CA . ARG A 1 94 ? 0.569 4.329 8.378 1.00 96.81 94 ARG A CA 1
ATOM 734 C C . ARG A 1 94 ? 1.450 3.485 7.453 1.00 96.81 94 ARG A C 1
ATOM 736 O O . ARG A 1 94 ? 1.270 3.440 6.234 1.00 96.81 94 ARG A O 1
ATOM 743 N N . TYR A 1 95 ? 2.470 2.849 8.024 1.00 96.88 95 TYR A N 1
ATOM 744 C CA . TYR A 1 95 ? 3.284 1.859 7.326 1.00 96.88 95 TYR A CA 1
ATOM 745 C C . TYR A 1 95 ? 3.588 0.634 8.186 1.00 96.88 95 TYR A C 1
ATOM 747 O O . TYR A 1 95 ? 3.780 0.742 9.400 1.00 96.88 95 TYR A O 1
ATOM 755 N N . ALA A 1 96 ? 3.719 -0.503 7.509 1.00 97.50 96 ALA A N 1
ATOM 756 C CA . ALA A 1 96 ? 4.162 -1.780 8.055 1.00 97.50 96 ALA A CA 1
ATOM 757 C C . ALA A 1 96 ? 4.992 -2.540 7.010 1.00 97.50 96 ALA A C 1
ATOM 759 O O . ALA A 1 96 ? 5.162 -2.074 5.878 1.00 97.50 96 ALA A O 1
ATOM 760 N N . PHE A 1 97 ? 5.532 -3.684 7.404 1.00 96.75 97 PHE A N 1
ATOM 761 C CA . PHE A 1 97 ? 6.324 -4.558 6.549 1.00 96.75 97 PHE A CA 1
ATOM 762 C C . PHE A 1 97 ? 5.520 -5.797 6.158 1.00 96.75 97 PHE A C 1
ATOM 764 O O . PHE A 1 97 ? 4.623 -6.223 6.882 1.00 96.75 97 PHE A O 1
ATOM 771 N N . ALA A 1 98 ? 5.820 -6.369 5.003 1.00 96.38 98 ALA A N 1
ATOM 772 C CA . ALA A 1 98 ? 5.222 -7.614 4.548 1.00 96.38 98 ALA A CA 1
ATOM 773 C C . ALA A 1 98 ? 6.242 -8.380 3.711 1.00 96.38 98 ALA A C 1
ATOM 775 O O . ALA A 1 98 ? 7.045 -7.774 3.001 1.00 96.38 98 ALA A O 1
ATOM 776 N N . ARG A 1 99 ? 6.191 -9.710 3.756 1.00 95.25 99 ARG A N 1
ATOM 777 C CA . ARG A 1 99 ? 6.951 -10.541 2.816 1.00 95.25 99 ARG A CA 1
ATOM 778 C C . ARG A 1 99 ? 6.515 -10.238 1.381 1.00 95.25 99 ARG A C 1
ATOM 780 O O . ARG A 1 99 ? 5.359 -9.894 1.153 1.00 95.25 99 ARG A O 1
ATOM 787 N N . THR A 1 100 ? 7.423 -10.364 0.414 1.00 90.44 100 THR A N 1
ATOM 788 C CA . THR A 1 100 ? 7.143 -10.026 -0.994 1.00 90.44 100 THR A CA 1
ATOM 789 C C . THR A 1 100 ? 5.989 -10.834 -1.602 1.00 90.44 100 THR A C 1
ATOM 791 O O . THR A 1 100 ? 5.261 -10.298 -2.431 1.00 90.44 100 THR A O 1
ATOM 794 N N . ASP A 1 101 ? 5.780 -12.083 -1.178 1.00 92.19 101 ASP A N 1
ATOM 795 C CA . ASP A 1 101 ? 4.642 -12.910 -1.606 1.00 92.19 101 ASP A CA 1
ATOM 796 C C . ASP A 1 101 ? 3.301 -12.309 -1.157 1.00 92.19 101 ASP A C 1
ATOM 798 O O . ASP A 1 101 ? 2.469 -11.983 -1.998 1.00 92.19 101 ASP A O 1
ATOM 802 N N . LEU A 1 102 ? 3.140 -12.034 0.139 1.0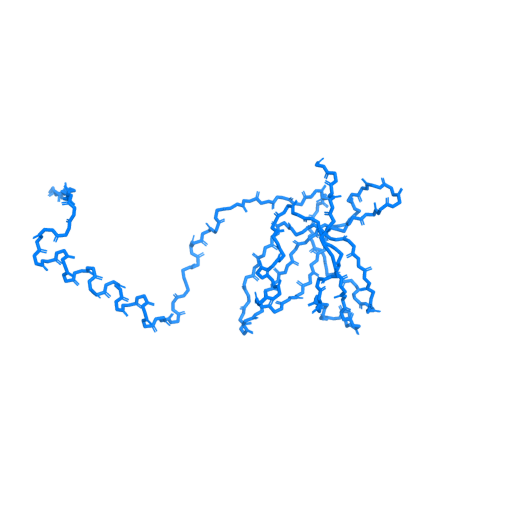0 93.31 102 LEU A N 1
ATOM 803 C CA . LEU A 1 102 ? 1.946 -11.375 0.679 1.00 93.31 102 LEU A CA 1
ATOM 804 C C . LEU A 1 102 ? 1.784 -9.949 0.131 1.00 93.31 102 LEU A C 1
ATOM 806 O O . LEU A 1 102 ? 0.688 -9.488 -0.186 1.00 93.31 102 LEU A O 1
ATOM 810 N N . ALA A 1 103 ? 2.896 -9.224 -0.001 1.00 91.75 103 ALA A N 1
ATOM 811 C CA . ALA A 1 103 ? 2.900 -7.885 -0.558 1.00 91.75 103 ALA A CA 1
ATOM 812 C C . ALA A 1 103 ? 2.413 -7.879 -2.007 1.00 91.75 103 ALA A C 1
ATOM 81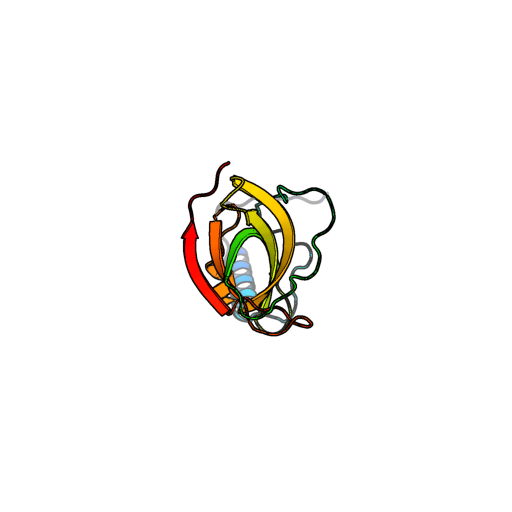4 O O . ALA A 1 103 ? 1.794 -6.893 -2.397 1.00 91.75 103 ALA A O 1
ATOM 815 N N . ALA A 1 104 ? 2.651 -8.926 -2.803 1.00 89.31 104 ALA A N 1
ATOM 816 C CA . ALA A 1 104 ? 2.182 -9.001 -4.185 1.00 89.31 104 ALA A CA 1
ATOM 817 C C . ALA A 1 104 ? 0.646 -8.955 -4.274 1.00 89.31 104 ALA A C 1
ATOM 819 O O . ALA A 1 104 ? 0.124 -8.255 -5.143 1.00 89.31 104 ALA A O 1
ATOM 820 N N . GLU A 1 105 ? -0.043 -9.590 -3.323 1.00 92.38 105 GLU A N 1
ATOM 821 C CA . GLU A 1 105 ? -1.510 -9.662 -3.232 1.00 92.38 105 GLU A CA 1
ATOM 822 C C . GLU A 1 105 ? -2.158 -8.347 -2.757 1.00 92.38 105 GLU A C 1
ATOM 824 O O . GLU A 1 105 ? -3.301 -8.053 -3.088 1.00 92.38 105 GLU A O 1
ATOM 829 N N . LEU A 1 106 ? -1.424 -7.488 -2.038 1.00 91.94 106 LEU A N 1
ATOM 830 C CA . LEU A 1 106 ? -1.941 -6.209 -1.524 1.00 91.94 106 LEU A CA 1
ATOM 831 C C . LEU A 1 106 ? -2.050 -5.128 -2.612 1.00 91.94 106 LEU A C 1
ATOM 833 O O . LEU A 1 106 ? -1.281 -4.163 -2.622 1.00 91.94 106 LEU A O 1
ATOM 837 N N . HIS A 1 107 ? -2.940 -5.265 -3.590 1.00 89.31 107 HIS A N 1
ATOM 838 C CA . HIS A 1 107 ? -3.036 -4.319 -4.708 1.00 89.31 107 HIS A CA 1
ATOM 839 C C . HIS A 1 107 ? -3.343 -2.879 -4.262 1.00 89.31 107 HIS A C 1
ATOM 841 O O . HIS A 1 107 ? -4.048 -2.620 -3.289 1.00 89.31 107 HIS A O 1
ATOM 847 N N . ARG A 1 108 ? -2.772 -1.903 -4.978 1.00 87.81 108 ARG A N 1
ATOM 848 C CA . ARG A 1 108 ? -2.971 -0.477 -4.667 1.00 87.81 108 ARG A CA 1
ATOM 849 C C . ARG A 1 108 ? -4.424 -0.088 -4.919 1.00 87.81 108 ARG A C 1
ATOM 851 O O . ARG A 1 108 ? -4.985 -0.555 -5.895 1.00 87.81 108 ARG A O 1
ATOM 858 N N . GLN A 1 109 ? -4.967 0.837 -4.125 1.00 82.06 109 GLN A N 1
ATOM 859 C CA . GLN A 1 109 ? -6.349 1.352 -4.225 1.00 82.06 109 GLN A CA 1
ATOM 860 C C . GLN A 1 109 ? -7.466 0.350 -3.888 1.00 82.06 109 GLN A C 1
ATOM 862 O O . GLN A 1 109 ? -8.627 0.747 -3.893 1.00 82.06 109 GLN A O 1
ATOM 867 N N . HIS A 1 110 ? -7.126 -0.891 -3.549 1.00 91.25 110 HIS A N 1
ATOM 868 C CA . HIS A 1 110 ? -8.059 -1.877 -3.010 1.00 91.25 110 HIS A CA 1
ATOM 869 C C . HIS A 1 110 ? -8.070 -1.808 -1.479 1.00 91.25 110 HIS A C 1
ATOM 871 O O . HIS A 1 110 ? -7.140 -1.263 -0.872 1.00 91.25 110 HIS A O 1
ATOM 877 N N . GLY A 1 111 ? -9.128 -2.333 -0.867 1.00 94.12 111 GLY A N 1
ATOM 878 C CA . GLY A 1 111 ? -9.231 -2.478 0.578 1.00 94.12 111 GLY A CA 1
ATOM 879 C C . GLY A 1 111 ? -8.991 -3.903 1.017 1.00 94.12 111 GLY A C 1
ATOM 880 O O . GLY A 1 111 ? -9.440 -4.834 0.361 1.00 94.12 111 GLY A O 1
ATOM 881 N N . TYR A 1 112 ? -8.317 -4.070 2.145 1.00 96.94 112 TYR A N 1
ATOM 882 C CA . TYR A 1 112 ? -8.066 -5.383 2.722 1.00 96.94 112 TYR A CA 1
ATOM 883 C C . TYR A 1 112 ? -8.251 -5.324 4.221 1.00 96.94 112 TYR A C 1
ATOM 885 O O . TYR A 1 112 ? -7.731 -4.410 4.862 1.00 96.94 112 TYR A O 1
ATOM 893 N N . ARG A 1 113 ? -8.913 -6.329 4.786 1.00 97.69 113 ARG A N 1
ATOM 894 C CA . ARG A 1 113 ? -8.774 -6.628 6.205 1.00 97.69 113 ARG A CA 1
ATOM 895 C C . ARG A 1 113 ? -7.540 -7.495 6.370 1.00 97.69 113 ARG A C 1
ATOM 897 O O . ARG A 1 113 ? -7.433 -8.552 5.750 1.00 97.69 113 ARG A O 1
ATOM 904 N N . VAL A 1 114 ? -6.596 -7.048 7.184 1.00 97.62 114 VAL A N 1
ATOM 905 C CA . VAL A 1 114 ? -5.325 -7.748 7.385 1.00 97.62 114 VAL A CA 1
ATOM 906 C C . VAL A 1 114 ? -5.048 -7.948 8.863 1.00 97.62 114 VAL A C 1
ATOM 908 O O . VAL A 1 114 ? -5.465 -7.131 9.682 1.00 97.62 114 VAL A O 1
ATOM 911 N N . ARG A 1 115 ? -4.303 -9.003 9.200 1.00 97.94 115 ARG A N 1
ATOM 912 C CA . ARG A 1 115 ? -3.839 -9.255 10.569 1.00 97.94 115 ARG A CA 1
ATOM 913 C C . ARG A 1 115 ? -2.379 -8.855 10.723 1.00 97.94 115 ARG A C 1
ATOM 915 O O . ARG A 1 115 ? -1.530 -9.233 9.911 1.00 97.94 115 ARG A O 1
ATOM 922 N N . PHE A 1 116 ? -2.085 -8.121 11.790 1.00 97.75 116 PHE A N 1
ATOM 923 C CA . PHE A 1 116 ? -0.729 -7.713 12.136 1.00 97.75 116 PHE A CA 1
ATOM 924 C C . PHE A 1 116 ? -0.091 -8.652 13.164 1.00 97.75 116 PHE A C 1
ATOM 926 O O . PHE A 1 116 ? -0.770 -9.399 13.869 1.00 97.75 116 PHE A O 1
ATOM 933 N N . ASN A 1 117 ? 1.236 -8.610 13.260 1.00 97.19 117 ASN A N 1
ATOM 934 C CA . ASN A 1 117 ? 1.976 -9.213 14.368 1.00 97.19 117 ASN A CA 1
ATOM 935 C C . ASN A 1 117 ? 1.820 -8.406 15.675 1.00 97.19 117 ASN A C 1
ATOM 937 O O . ASN A 1 117 ? 1.215 -7.337 15.701 1.00 97.19 117 ASN A O 1
ATOM 941 N N . ASP A 1 118 ? 2.399 -8.906 16.765 1.00 96.31 118 ASP A N 1
ATOM 942 C CA . ASP A 1 118 ? 2.449 -8.220 18.065 1.00 96.31 118 ASP A CA 1
ATOM 943 C C . ASP A 1 118 ? 3.827 -7.575 18.309 1.00 96.31 118 ASP A C 1
ATOM 945 O O . ASP A 1 118 ? 4.511 -7.837 19.296 1.00 96.31 118 ASP A O 1
ATOM 949 N N . ASN A 1 119 ? 4.310 -6.786 17.341 1.00 94.56 119 ASN A N 1
ATOM 950 C CA . ASN A 1 119 ? 5.586 -6.081 17.466 1.00 94.56 119 ASN A CA 1
ATOM 951 C C . ASN A 1 119 ? 5.481 -4.630 16.986 1.00 94.56 119 ASN A C 1
ATOM 953 O O . ASN A 1 119 ? 5.520 -4.334 15.794 1.00 94.56 119 ASN A O 1
ATOM 957 N N . GLN A 1 120 ? 5.453 -3.697 17.936 1.00 92.31 120 GLN A N 1
ATOM 958 C CA . GLN A 1 120 ? 5.366 -2.261 17.647 1.00 92.31 120 GLN A CA 1
ATOM 959 C C . GLN A 1 120 ? 6.635 -1.682 17.000 1.00 92.31 120 GLN A C 1
ATOM 961 O O . GLN A 1 120 ? 6.573 -0.687 16.272 1.00 92.31 120 GLN A O 1
ATOM 966 N N . GLN A 1 121 ? 7.806 -2.267 17.270 1.00 93.62 121 GLN A N 1
ATOM 967 C CA . GLN A 1 121 ? 9.066 -1.805 16.682 1.00 93.62 121 GLN A CA 1
ATOM 968 C C . GLN A 1 121 ? 9.185 -2.246 15.222 1.00 93.62 121 GLN A C 1
ATOM 970 O O . GLN A 1 121 ? 9.763 -1.522 14.404 1.00 93.62 121 GLN A O 1
ATOM 975 N N . TYR A 1 122 ? 8.590 -3.395 14.901 1.00 94.75 122 TYR A N 1
ATOM 976 C CA . TYR A 1 122 ? 8.623 -4.014 13.586 1.00 94.75 122 TYR A CA 1
ATOM 977 C C . TYR A 1 122 ? 7.242 -4.557 13.184 1.00 94.75 122 TYR A C 1
ATOM 979 O O . TYR A 1 122 ? 7.027 -5.772 13.186 1.00 94.75 122 TYR A O 1
ATOM 987 N N . PRO A 1 123 ? 6.284 -3.668 12.863 1.00 96.94 123 PRO A N 1
ATOM 988 C CA . PRO A 1 123 ? 4.932 -4.085 12.520 1.00 96.94 123 PRO A CA 1
ATOM 989 C C . PRO A 1 123 ? 4.944 -4.847 11.199 1.00 96.94 123 PRO A C 1
ATOM 991 O O . PRO A 1 123 ? 5.383 -4.310 10.179 1.00 96.94 123 PRO A O 1
ATOM 994 N N . GLN A 1 124 ? 4.441 -6.075 11.210 1.00 97.06 124 GLN A N 1
ATOM 995 C CA . GLN A 1 124 ? 4.331 -6.913 10.020 1.00 97.06 124 GLN A CA 1
ATOM 996 C C . GLN A 1 124 ? 2.883 -7.273 9.744 1.00 97.06 124 GLN A C 1
ATOM 998 O O . GLN A 1 124 ? 2.141 -7.603 10.667 1.00 97.06 124 GLN A O 1
ATOM 1003 N N . ILE A 1 125 ? 2.513 -7.242 8.469 1.00 97.56 125 ILE A N 1
ATOM 1004 C CA . ILE A 1 125 ? 1.281 -7.835 7.968 1.00 97.56 125 ILE A CA 1
ATOM 1005 C C . ILE A 1 125 ? 1.553 -9.330 7.805 1.00 97.56 125 ILE A C 1
ATOM 1007 O O . ILE A 1 125 ? 2.482 -9.712 7.092 1.00 97.56 125 ILE A O 1
ATOM 1011 N N . LEU A 1 126 ? 0.787 -10.159 8.510 1.00 96.81 126 LEU A N 1
ATOM 1012 C CA . LEU A 1 126 ? 0.973 -11.610 8.525 1.00 96.81 126 LEU A CA 1
ATOM 1013 C C . LEU A 1 126 ? 0.094 -12.312 7.493 1.00 96.81 126 LEU A C 1
ATOM 1015 O O . LEU A 1 126 ? 0.534 -13.281 6.884 1.00 96.81 126 LEU A O 1
ATOM 1019 N N . GLU A 1 127 ? -1.127 -11.820 7.295 1.00 96.62 127 GLU A N 1
ATOM 1020 C CA . GLU A 1 127 ? -2.087 -12.387 6.348 1.00 96.62 127 GLU A CA 1
ATOM 1021 C C . GLU A 1 127 ? -3.126 -11.349 5.916 1.00 96.62 127 GLU A C 1
ATOM 1023 O O . GLU A 1 127 ? -3.391 -10.369 6.624 1.00 96.62 127 GLU A O 1
ATOM 1028 N N . ILE A 1 128 ? -3.730 -11.608 4.758 1.00 97.44 128 ILE A N 1
ATOM 1029 C CA . ILE A 1 128 ? -4.951 -10.959 4.290 1.00 97.44 128 ILE A CA 1
ATOM 1030 C C . ILE A 1 128 ? -6.113 -11.851 4.727 1.00 97.44 128 ILE A C 1
ATOM 1032 O O . ILE A 1 128 ? -6.168 -13.018 4.351 1.00 97.44 128 ILE A O 1
ATOM 1036 N N . VAL A 1 129 ? -7.014 -11.311 5.543 1.00 97.19 129 VAL A N 1
ATOM 1037 C CA . VAL A 1 129 ? -8.210 -12.019 6.020 1.00 97.19 129 VAL A CA 1
ATOM 1038 C C . VAL A 1 129 ? -9.281 -12.012 4.931 1.00 97.19 129 VAL A C 1
ATOM 1040 O O . VAL A 1 129 ? -9.867 -13.046 4.629 1.00 97.19 129 VAL A O 1
ATOM 1043 N N . GLU A 1 130 ? -9.516 -10.847 4.327 1.00 95.88 130 GLU A N 1
ATOM 1044 C CA . GLU A 1 130 ? -10.486 -10.657 3.247 1.00 95.88 130 GLU A CA 1
ATOM 1045 C C . GLU A 1 130 ? -10.196 -9.370 2.461 1.00 95.88 130 GLU A C 1
ATOM 1047 O O . GLU A 1 130 ? -9.548 -8.441 2.958 1.00 95.88 130 GLU A O 1
ATOM 1052 N N . GLU A 1 131 ? -10.703 -9.305 1.231 1.00 95.12 131 GLU A N 1
ATOM 1053 C CA . GLU A 1 131 ? -10.763 -8.073 0.447 1.00 95.12 131 GLU A CA 1
ATOM 1054 C C . GLU A 1 131 ? -12.054 -7.312 0.781 1.00 95.12 131 GLU A C 1
ATOM 1056 O O . GLU A 1 131 ? -13.142 -7.887 0.816 1.00 95.12 131 GLU A O 1
ATOM 1061 N N . VAL A 1 132 ? -11.937 -6.007 1.023 1.00 93.62 132 VAL A N 1
ATOM 1062 C CA . VAL A 1 132 ? -13.039 -5.136 1.445 1.00 93.62 132 VAL A CA 1
ATOM 1063 C C . VAL A 1 132 ? -13.278 -4.068 0.384 1.00 93.62 132 VAL A C 1
ATOM 1065 O O . VAL A 1 132 ? -12.347 -3.411 -0.090 1.00 93.62 132 VAL A O 1
ATOM 1068 N N . THR A 1 133 ? -14.545 -3.848 0.030 1.00 91.50 133 THR A N 1
ATOM 1069 C CA . THR A 1 133 ? -14.919 -2.746 -0.866 1.00 91.50 133 THR A CA 1
ATOM 1070 C C . THR A 1 133 ? -14.870 -1.431 -0.098 1.00 91.50 133 THR A C 1
ATOM 1072 O O . THR A 1 133 ? -15.655 -1.215 0.821 1.00 91.50 133 THR A O 1
ATOM 1075 N N . LEU A 1 134 ? -13.957 -0.543 -0.486 1.00 88.00 134 LEU A N 1
ATOM 1076 C CA . LEU A 1 134 ? -13.820 0.776 0.126 1.00 88.00 134 LEU A CA 1
ATOM 1077 C C . LEU A 1 134 ? -14.564 1.851 -0.676 1.00 88.00 134 LEU A C 1
ATOM 1079 O O . LEU A 1 134 ? -14.638 1.752 -1.907 1.00 88.00 134 LEU A O 1
ATOM 1083 N N . PRO A 1 135 ? -15.075 2.902 -0.009 1.00 81.06 135 PRO A N 1
ATOM 1084 C CA . PRO A 1 135 ? -15.574 4.084 -0.699 1.00 81.06 135 PRO A CA 1
ATOM 1085 C C . PRO A 1 135 ? -14.445 4.748 -1.505 1.00 81.06 135 PRO A C 1
ATOM 1087 O O . PRO A 1 135 ? -13.273 4.681 -1.128 1.00 81.06 135 PRO A O 1
ATOM 1090 N N . LYS A 1 136 ? -14.798 5.340 -2.650 1.00 65.94 136 LYS A N 1
ATOM 1091 C CA . LYS A 1 136 ? -13.842 5.991 -3.559 1.00 65.94 136 LYS A CA 1
ATOM 1092 C C . LYS A 1 136 ? -13.435 7.378 -3.086 1.00 65.94 136 LYS A C 1
ATOM 1094 O O . LYS A 1 136 ? -14.330 8.110 -2.615 1.00 65.94 136 LYS A O 1
#

Sequence (136 aa):
MKHFEWTLGKKSPVLKRVDKAAKAAANRGGPDIDRGYKPGAIARSMVEGAATRFPAKGQSEVIRPYRKNLLAQAEEKIRFDVFCEDTQTYVESRYAFARTDLAAELHRQHGYRVRFNDNQQYPQILEIVEEVTLPK

Radius of gyration: 20.84 Å; chains: 1; bounding box: 44×28×58 Å